Protein AF-A0A850KIS8-F1 (afdb_monomer_lite)

Sequence (103 aa):
MISSHTTQSLLSVLLHDLLTTSGEPNYARFRPVELINARYNHFLDLLIHAEDDLSIIVSLLEKDPDCRTSDPIRKLQALVDYVRIASALYNMNRGPQMVSTLH

pLDDT: mean 86.02, std 15.44, range [36.78, 96.88]

Structure (mmCIF, N/CA/C/O backbone):
data_AF-A0A850KIS8-F1
#
_entry.id   AF-A0A850KIS8-F1
#
loop_
_atom_site.group_PDB
_atom_site.id
_atom_site.type_symbol
_atom_site.label_atom_id
_atom_site.label_alt_id
_atom_site.label_comp_id
_atom_site.label_asym_id
_atom_site.label_entity_id
_atom_site.label_seq_id
_atom_site.pdbx_PDB_ins_code
_atom_site.Cartn_x
_atom_site.Cartn_y
_atom_site.Cartn_z
_atom_site.occupancy
_atom_site.B_iso_or_equiv
_atom_site.auth_seq_id
_atom_site.auth_comp_id
_atom_site.auth_asym_id
_atom_site.auth_atom_id
_atom_site.pdbx_PDB_model_num
ATOM 1 N N . MET A 1 1 ? 16.563 -8.955 -7.986 1.00 77.06 1 MET A N 1
ATOM 2 C CA . MET A 1 1 ? 15.654 -7.938 -8.545 1.00 77.06 1 MET A CA 1
ATOM 3 C C . MET A 1 1 ? 14.390 -8.631 -9.017 1.00 77.06 1 MET A C 1
ATOM 5 O O . MET A 1 1 ? 14.478 -9.754 -9.509 1.00 77.06 1 MET A O 1
ATOM 9 N N . ILE A 1 2 ? 13.238 -8.008 -8.796 1.00 78.62 2 ILE A N 1
ATOM 10 C CA . ILE A 1 2 ? 11.911 -8.493 -9.178 1.00 78.62 2 ILE A CA 1
ATOM 11 C C . ILE A 1 2 ? 11.566 -7.870 -10.528 1.00 78.62 2 ILE A C 1
ATOM 13 O O . ILE A 1 2 ? 11.631 -6.650 -10.663 1.00 78.62 2 ILE A O 1
ATOM 17 N N . SER A 1 3 ? 11.196 -8.693 -11.511 1.00 85.94 3 SER A N 1
ATOM 18 C CA . SER A 1 3 ? 10.900 -8.188 -12.854 1.00 85.94 3 SER A CA 1
ATOM 19 C C . SER A 1 3 ? 9.719 -7.224 -12.858 1.00 85.94 3 SER A C 1
ATOM 21 O O . SER A 1 3 ? 8.775 -7.405 -12.083 1.00 85.94 3 SER A O 1
ATOM 23 N N . SER A 1 4 ? 9.695 -6.268 -13.787 1.00 85.00 4 SER A N 1
ATOM 24 C CA . SER A 1 4 ? 8.638 -5.245 -13.842 1.00 85.00 4 SER A CA 1
ATOM 25 C C . SER A 1 4 ? 7.217 -5.821 -13.879 1.00 85.00 4 SER A C 1
ATOM 27 O O . SER A 1 4 ? 6.301 -5.304 -13.242 1.00 85.00 4 SER A O 1
ATOM 29 N N . HIS A 1 5 ? 7.016 -6.936 -14.596 1.00 85.19 5 HIS A N 1
ATOM 30 C CA . HIS A 1 5 ? 5.727 -7.644 -14.635 1.00 85.19 5 HIS A CA 1
ATOM 31 C C . HIS A 1 5 ? 5.326 -8.212 -13.271 1.00 85.19 5 HIS A C 1
ATOM 33 O O . HIS A 1 5 ? 4.157 -8.163 -12.877 1.00 85.19 5 HIS A O 1
ATOM 39 N N . THR A 1 6 ? 6.296 -8.774 -12.556 1.00 88.50 6 THR A N 1
ATOM 40 C CA . THR A 1 6 ? 6.074 -9.359 -11.236 1.00 88.50 6 THR A CA 1
ATOM 41 C C . THR A 1 6 ? 5.803 -8.257 -10.221 1.00 88.50 6 THR A C 1
ATOM 43 O O . THR A 1 6 ? 4.827 -8.353 -9.484 1.00 88.50 6 THR A O 1
ATOM 46 N N . THR A 1 7 ? 6.575 -7.167 -10.250 1.00 89.88 7 THR A N 1
ATOM 47 C CA . THR A 1 7 ? 6.360 -5.985 -9.405 1.00 89.88 7 THR A CA 1
ATOM 48 C C . THR A 1 7 ? 4.963 -5.406 -9.611 1.00 89.88 7 THR A C 1
ATOM 50 O O . THR A 1 7 ? 4.230 -5.224 -8.645 1.00 8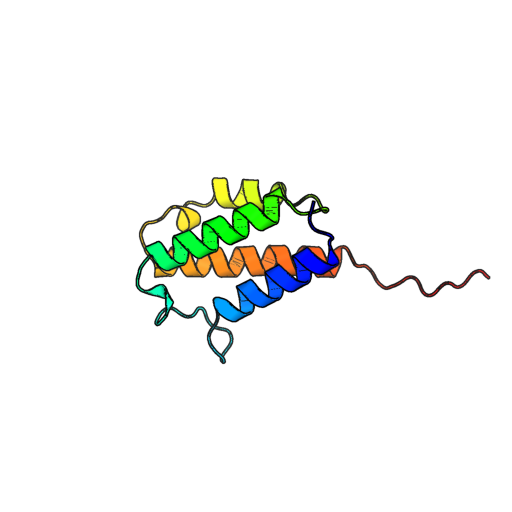9.88 7 THR A O 1
ATOM 53 N N . GLN A 1 8 ? 4.530 -5.213 -10.861 1.00 90.12 8 GLN A N 1
ATOM 54 C CA . GLN A 1 8 ? 3.179 -4.742 -11.184 1.00 90.12 8 GLN A CA 1
ATOM 55 C C . GLN A 1 8 ? 2.081 -5.673 -10.638 1.00 90.12 8 GLN A C 1
ATOM 57 O O . GLN A 1 8 ? 1.081 -5.210 -10.080 1.00 90.12 8 GLN A O 1
ATOM 62 N N . SER A 1 9 ? 2.263 -6.988 -10.783 1.00 91.50 9 SER A N 1
ATOM 63 C CA . SER A 1 9 ? 1.309 -7.981 -10.274 1.00 91.50 9 SER A CA 1
ATOM 64 C C . SER A 1 9 ? 1.214 -7.921 -8.749 1.00 91.50 9 SER A C 1
ATOM 66 O O . SER A 1 9 ? 0.117 -7.897 -8.194 1.00 91.50 9 SER A O 1
ATOM 68 N N . LEU A 1 10 ? 2.356 -7.826 -8.067 1.00 94.12 10 LEU A N 1
ATOM 69 C CA . LEU A 1 10 ? 2.427 -7.726 -6.612 1.00 94.12 10 LEU A CA 1
ATOM 70 C C . LEU A 1 10 ? 1.841 -6.403 -6.092 1.00 94.12 10 LEU A C 1
ATOM 72 O O . LEU A 1 10 ? 1.103 -6.419 -5.110 1.00 94.12 10 LEU A O 1
ATOM 76 N N . LEU A 1 11 ? 2.076 -5.280 -6.780 1.00 93.88 11 LEU A N 1
ATOM 77 C CA . LEU A 1 11 ? 1.433 -3.993 -6.484 1.00 93.88 11 LEU A CA 1
ATOM 78 C C . LEU A 1 11 ? -0.091 -4.078 -6.614 1.00 93.88 11 LEU A C 1
ATOM 80 O O . LEU A 1 11 ? -0.811 -3.581 -5.751 1.00 93.88 11 LEU A O 1
ATOM 84 N N . SER A 1 12 ? -0.585 -4.751 -7.656 1.00 93.62 12 SER A N 1
ATOM 85 C CA . SER A 1 12 ? -2.025 -4.932 -7.883 1.00 93.62 12 SER A CA 1
ATOM 86 C C . SER A 1 12 ? -2.668 -5.780 -6.787 1.00 93.62 12 SER A C 1
ATOM 88 O O . SER A 1 12 ? -3.733 -5.433 -6.277 1.00 93.62 12 SER A O 1
ATOM 90 N N . VAL A 1 13 ? -2.001 -6.868 -6.385 1.00 95.31 13 VAL A N 1
ATOM 91 C CA . VAL A 1 13 ? -2.443 -7.718 -5.272 1.00 95.31 13 VAL A CA 1
ATOM 92 C C . VAL A 1 13 ? -2.453 -6.930 -3.966 1.00 95.31 13 VAL A C 1
ATOM 94 O O . VAL A 1 13 ? -3.452 -6.963 -3.252 1.00 95.31 13 VAL A O 1
ATOM 97 N N . LEU A 1 14 ? -1.381 -6.189 -3.671 1.00 96.00 14 LEU A N 1
ATOM 98 C CA . LEU A 1 14 ? -1.294 -5.358 -2.473 1.00 96.00 14 LEU A CA 1
ATOM 99 C C . LEU A 1 14 ? -2.408 -4.308 -2.440 1.00 96.00 14 LEU A C 1
ATOM 101 O O . LEU A 1 14 ? -3.075 -4.166 -1.419 1.00 96.00 14 LEU A O 1
ATOM 105 N N . LEU A 1 15 ? -2.645 -3.607 -3.552 1.00 95.94 15 LEU A N 1
ATOM 106 C CA . LEU A 1 15 ? -3.703 -2.606 -3.646 1.00 95.94 15 LEU A CA 1
ATOM 107 C C . LEU A 1 15 ? -5.079 -3.225 -3.394 1.00 95.94 15 LEU A C 1
ATOM 109 O O . LEU A 1 15 ? -5.850 -2.696 -2.600 1.00 95.94 15 LEU A O 1
ATOM 113 N N . HIS A 1 16 ? -5.372 -4.361 -4.025 1.00 95.56 16 HIS A N 1
ATOM 114 C CA . HIS A 1 16 ? -6.626 -5.077 -3.808 1.00 95.56 16 HIS A CA 1
ATOM 115 C C . HIS A 1 16 ? -6.801 -5.485 -2.336 1.00 95.56 16 HIS A C 1
ATOM 117 O O . HIS A 1 16 ? -7.895 -5.387 -1.789 1.00 95.56 16 HIS A O 1
ATOM 123 N N . ASP A 1 17 ? -5.722 -5.899 -1.668 1.00 95.25 17 ASP A N 1
ATOM 124 C CA . ASP A 1 17 ? -5.746 -6.307 -0.261 1.00 95.25 17 ASP A CA 1
ATOM 125 C C . ASP A 1 17 ? -6.049 -5.149 0.710 1.00 95.25 17 ASP A C 1
ATOM 127 O O . ASP A 1 17 ? -6.632 -5.369 1.781 1.00 95.25 17 ASP A O 1
ATOM 131 N N . LEU A 1 18 ? -5.638 -3.929 0.348 1.00 96.19 18 LEU A N 1
ATOM 132 C CA . LEU A 1 18 ? -5.813 -2.707 1.140 1.00 96.19 18 LEU A CA 1
ATOM 133 C C . LEU A 1 18 ? -7.207 -2.080 0.990 1.00 96.19 18 LEU A C 1
ATOM 135 O O . LEU A 1 18 ? -7.616 -1.295 1.850 1.00 96.19 18 LEU A O 1
ATOM 139 N N . LEU A 1 19 ? -7.933 -2.419 -0.075 1.00 96.88 19 LEU A N 1
ATOM 140 C CA . LEU A 1 19 ? -9.230 -1.836 -0.403 1.00 96.88 19 LEU A CA 1
ATOM 141 C C . LEU A 1 19 ? -10.404 -2.737 0.017 1.00 96.88 19 LEU A C 1
ATOM 143 O O . LEU A 1 19 ? -10.277 -3.936 0.273 1.00 96.88 19 LEU A O 1
ATOM 147 N N . THR A 1 20 ? -11.582 -2.137 0.126 1.00 95.81 20 THR A N 1
ATOM 148 C CA . THR A 1 20 ? -12.867 -2.830 0.161 1.00 95.81 20 THR A CA 1
ATOM 149 C C . THR A 1 20 ? -13.291 -3.208 -1.258 1.00 95.81 20 THR A C 1
ATOM 151 O O . THR A 1 20 ? -12.733 -2.739 -2.251 1.00 95.81 20 THR A O 1
ATOM 154 N N . THR A 1 21 ? -14.361 -3.993 -1.376 1.00 91.81 21 THR A N 1
ATOM 155 C CA . THR A 1 21 ? -14.992 -4.293 -2.671 1.00 91.81 21 THR A CA 1
ATOM 156 C C . THR A 1 21 ? -15.535 -3.051 -3.388 1.00 91.81 21 THR A C 1
ATOM 158 O O . THR A 1 21 ? -15.720 -3.094 -4.600 1.00 91.81 21 THR A O 1
ATOM 161 N N . SER A 1 22 ? -15.771 -1.946 -2.670 1.00 92.31 22 SER A N 1
ATOM 162 C CA . SER A 1 22 ? -16.179 -0.660 -3.250 1.00 92.31 22 SER A CA 1
ATOM 163 C C . SER A 1 22 ? -14.999 0.209 -3.702 1.00 92.31 22 SER A C 1
ATOM 165 O O . SER A 1 22 ? -15.230 1.291 -4.227 1.00 92.31 22 SER A O 1
ATOM 167 N N . GLY A 1 23 ? -13.752 -0.237 -3.502 1.00 91.00 23 GLY A N 1
ATOM 168 C CA . GLY A 1 23 ? -12.547 0.498 -3.902 1.00 91.00 23 GLY A CA 1
ATOM 169 C C . GLY A 1 23 ? -12.056 1.550 -2.899 1.00 91.00 23 GLY A C 1
ATOM 170 O O . GLY A 1 23 ? -11.146 2.313 -3.227 1.00 91.00 23 GLY A O 1
ATOM 171 N N . GLU A 1 24 ? -12.614 1.565 -1.687 1.00 93.25 24 GLU A N 1
ATOM 172 C CA . GLU A 1 24 ? -12.227 2.465 -0.589 1.00 93.25 24 GLU A CA 1
ATOM 173 C C . GLU A 1 24 ? -11.226 1.784 0.356 1.00 93.25 24 GLU A C 1
ATOM 175 O O . GLU A 1 24 ? -11.236 0.555 0.445 1.00 93.25 24 GLU A O 1
ATOM 180 N N . PRO A 1 25 ? -10.374 2.510 1.101 1.00 95.25 25 PRO A N 1
ATOM 181 C CA . PRO A 1 25 ? -9.475 1.881 2.065 1.00 95.25 25 PRO A CA 1
ATOM 182 C C . PRO A 1 25 ? -10.232 1.064 3.122 1.00 95.25 25 PRO A C 1
ATOM 184 O O . PRO A 1 25 ? -11.231 1.501 3.697 1.00 95.25 25 PRO A O 1
ATOM 187 N N . ASN A 1 26 ? -9.754 -0.147 3.407 1.00 95.38 26 ASN A N 1
ATOM 188 C CA . ASN A 1 26 ? -10.430 -1.071 4.314 1.00 95.38 26 ASN A CA 1
ATOM 189 C C . ASN A 1 26 ? -10.108 -0.783 5.792 1.00 95.38 26 ASN A C 1
ATOM 191 O O . ASN A 1 26 ? -9.455 -1.568 6.483 1.00 95.38 26 ASN A O 1
ATOM 195 N N . TYR A 1 27 ? -10.613 0.341 6.301 1.00 91.88 27 TYR A N 1
ATOM 196 C CA . TYR A 1 27 ? -10.400 0.777 7.686 1.00 91.88 27 TYR A CA 1
ATOM 197 C C . TYR A 1 27 ? -10.865 -0.244 8.733 1.00 91.88 27 TYR A C 1
ATOM 199 O O . TYR A 1 27 ? -10.331 -0.291 9.837 1.00 91.88 27 TYR A O 1
ATOM 207 N N . ALA A 1 28 ? -11.851 -1.086 8.405 1.00 91.75 28 ALA A N 1
ATOM 208 C CA . ALA A 1 28 ? -12.331 -2.127 9.309 1.00 91.75 28 ALA A CA 1
ATOM 209 C C . ALA A 1 28 ? -11.296 -3.246 9.510 1.00 91.75 28 ALA A C 1
ATOM 211 O O . ALA A 1 28 ? -11.067 -3.660 10.646 1.00 91.75 28 ALA A O 1
ATOM 212 N N . ARG A 1 29 ? -10.655 -3.705 8.426 1.00 90.94 29 ARG A N 1
ATOM 213 C CA . ARG A 1 29 ? -9.607 -4.740 8.457 1.00 90.94 29 ARG A CA 1
ATOM 214 C C . ARG A 1 29 ? -8.313 -4.226 9.086 1.00 90.94 29 ARG A C 1
ATOM 216 O O . ARG A 1 29 ? -7.627 -4.976 9.772 1.00 90.94 29 ARG A O 1
ATOM 223 N N . PHE A 1 30 ? -8.003 -2.952 8.870 1.00 91.38 30 PHE A N 1
ATOM 224 C CA . PHE A 1 30 ? -6.739 -2.329 9.262 1.00 91.38 30 PHE A CA 1
ATOM 225 C C . PHE A 1 30 ? -6.872 -1.365 10.451 1.00 91.38 30 PHE A C 1
ATOM 227 O O . PHE A 1 30 ? -6.104 -0.416 10.561 1.00 91.38 30 PHE A O 1
ATOM 234 N N . ARG A 1 31 ? -7.821 -1.603 11.372 1.00 85.62 31 ARG A N 1
ATOM 235 C CA . ARG A 1 31 ? -7.891 -0.822 12.626 1.00 85.62 31 ARG A CA 1
ATOM 236 C C . ARG A 1 31 ? -6.588 -0.875 13.438 1.00 85.62 31 ARG A C 1
ATOM 238 O O . ARG A 1 31 ? -6.199 0.172 13.949 1.00 85.62 31 ARG A O 1
ATOM 245 N N . PRO A 1 32 ? -5.916 -2.036 13.587 1.00 91.12 32 PRO A N 1
ATOM 246 C CA . PRO A 1 32 ? -4.607 -2.092 14.230 1.00 91.12 32 PRO A CA 1
ATOM 247 C C . PRO A 1 32 ? -3.540 -1.511 13.300 1.00 91.12 32 PRO A C 1
ATOM 249 O O . PRO A 1 32 ? -3.355 -1.990 12.175 1.00 91.12 32 PRO A O 1
ATOM 252 N N . VAL A 1 33 ? -2.810 -0.502 13.777 1.00 90.19 33 VAL A N 1
ATOM 253 C CA . VAL A 1 33 ? -1.759 0.172 12.997 1.00 90.19 33 VAL A CA 1
ATOM 254 C C . VAL A 1 33 ? -0.610 -0.777 12.640 1.00 90.19 33 VAL A C 1
ATOM 256 O O . VAL A 1 33 ? 0.064 -0.598 11.631 1.00 90.19 33 VAL A O 1
ATOM 259 N N . GLU A 1 34 ? -0.416 -1.839 13.416 1.00 92.44 34 GLU A N 1
ATOM 260 C CA . GLU A 1 34 ? 0.591 -2.875 13.199 1.00 92.44 34 GLU A CA 1
ATOM 261 C C . GLU A 1 34 ? 0.350 -3.631 11.889 1.00 92.44 34 GLU A C 1
ATOM 263 O O . GLU A 1 34 ? 1.301 -3.935 11.166 1.00 92.44 34 GLU A O 1
ATOM 268 N N . LEU A 1 35 ? -0.918 -3.882 11.541 1.00 93.75 35 LEU A N 1
ATOM 269 C CA . LEU A 1 35 ? -1.271 -4.507 10.266 1.00 93.75 35 LEU A CA 1
ATOM 270 C C . LEU A 1 35 ? -0.951 -3.577 9.094 1.00 93.75 35 LEU A C 1
ATOM 272 O O . LEU A 1 35 ? -0.490 -4.047 8.054 1.00 93.75 35 LEU A O 1
ATOM 276 N N . ILE A 1 36 ? -1.143 -2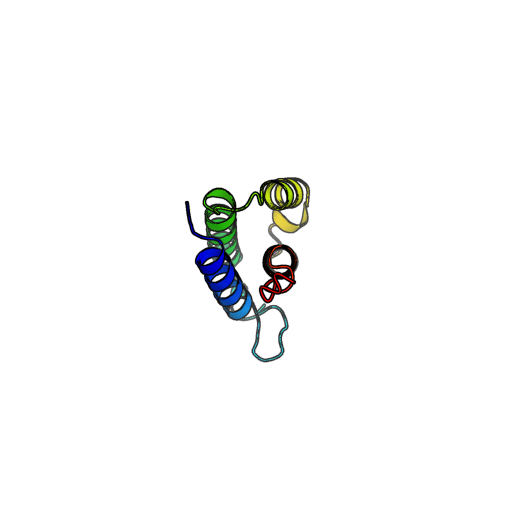.266 9.270 1.00 94.69 36 ILE A N 1
ATOM 277 C CA . ILE A 1 36 ? -0.759 -1.263 8.269 1.00 94.69 36 ILE A CA 1
ATOM 278 C C . ILE A 1 36 ? 0.763 -1.236 8.126 1.00 94.69 36 ILE A C 1
ATOM 280 O O . ILE A 1 36 ? 1.265 -1.315 7.009 1.00 94.69 36 ILE A O 1
ATOM 284 N N . ASN A 1 37 ? 1.503 -1.205 9.239 1.00 93.50 37 ASN A N 1
ATOM 285 C CA . ASN A 1 37 ? 2.969 -1.207 9.245 1.00 93.50 37 ASN A CA 1
ATOM 286 C C . ASN A 1 37 ? 3.543 -2.437 8.527 1.00 93.50 37 ASN A C 1
ATOM 288 O O . ASN A 1 37 ? 4.487 -2.307 7.752 1.00 93.50 37 ASN A O 1
ATOM 292 N N . ALA A 1 38 ? 2.952 -3.619 8.725 1.00 94.56 38 ALA A N 1
ATOM 293 C CA . ALA A 1 38 ? 3.371 -4.831 8.026 1.00 94.56 38 ALA A CA 1
ATOM 294 C C . ALA A 1 38 ? 3.216 -4.703 6.500 1.00 94.56 38 ALA A C 1
ATOM 296 O O . ALA A 1 38 ? 4.112 -5.092 5.750 1.00 94.56 38 ALA A O 1
ATOM 297 N N . ARG A 1 39 ? 2.108 -4.114 6.030 1.00 95.31 39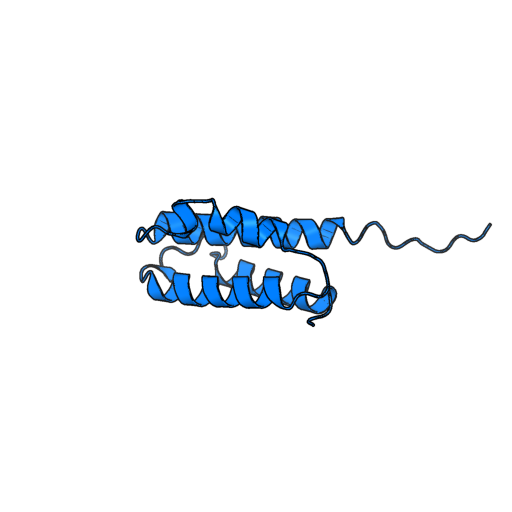 ARG A N 1
ATOM 298 C CA . ARG A 1 39 ? 1.893 -3.851 4.597 1.00 95.31 39 ARG A CA 1
ATOM 299 C C . ARG A 1 39 ? 2.792 -2.742 4.064 1.00 95.31 39 ARG A C 1
ATOM 301 O O . ARG A 1 39 ? 3.269 -2.857 2.942 1.00 95.31 39 ARG A O 1
ATOM 308 N N . TYR A 1 40 ? 3.083 -1.736 4.880 1.00 94.06 40 TYR A N 1
ATOM 309 C CA . TYR A 1 40 ? 4.048 -0.684 4.572 1.00 94.06 40 TYR A CA 1
ATOM 310 C C . TYR A 1 40 ? 5.448 -1.247 4.332 1.00 94.06 40 TYR A C 1
ATOM 312 O O . TYR A 1 40 ? 6.071 -0.953 3.318 1.00 94.06 40 TYR A O 1
ATOM 320 N N . ASN A 1 41 ? 5.920 -2.107 5.235 1.00 93.50 41 ASN A N 1
ATOM 321 C CA . ASN A 1 41 ? 7.225 -2.750 5.107 1.00 93.50 41 ASN A CA 1
ATOM 322 C C . ASN A 1 41 ? 7.281 -3.645 3.869 1.00 93.50 41 ASN A C 1
ATOM 324 O O . ASN A 1 41 ? 8.264 -3.613 3.139 1.00 93.50 41 ASN A O 1
ATOM 328 N N . HIS A 1 42 ? 6.210 -4.397 3.599 1.00 94.44 42 HIS A N 1
ATOM 329 C CA . HIS A 1 42 ? 6.116 -5.200 2.383 1.00 94.44 42 HIS A CA 1
ATOM 330 C C . HIS A 1 42 ? 6.161 -4.341 1.111 1.00 94.44 42 HIS A C 1
ATOM 332 O O . HIS A 1 42 ? 6.826 -4.703 0.145 1.00 94.44 42 HIS A O 1
ATOM 338 N N . PHE A 1 43 ? 5.485 -3.191 1.116 1.00 95.62 43 PHE A N 1
ATOM 339 C CA . PHE A 1 43 ? 5.529 -2.249 0.004 1.00 95.62 43 PHE A CA 1
ATOM 340 C C . PHE A 1 43 ? 6.937 -1.685 -0.210 1.00 95.62 43 PHE A C 1
ATOM 342 O O . PHE A 1 43 ? 7.430 -1.721 -1.331 1.00 95.62 43 PHE A O 1
ATOM 349 N N . LEU A 1 44 ? 7.610 -1.228 0.850 1.00 93.50 44 LEU A N 1
ATOM 350 C CA . LEU A 1 44 ? 8.986 -0.723 0.771 1.00 93.50 44 LEU A CA 1
ATOM 351 C C . LEU A 1 44 ? 9.958 -1.785 0.247 1.00 93.50 44 LEU A C 1
ATOM 353 O O . LEU A 1 44 ? 10.766 -1.488 -0.628 1.00 93.50 44 LEU A O 1
AT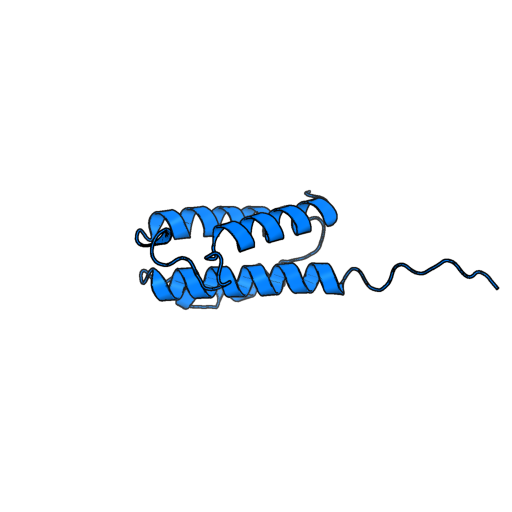OM 357 N N . ASP A 1 45 ? 9.847 -3.019 0.738 1.00 92.81 45 ASP A N 1
ATOM 358 C CA . ASP A 1 45 ? 10.659 -4.146 0.276 1.00 92.81 45 ASP A CA 1
ATOM 359 C C . ASP A 1 45 ? 10.483 -4.386 -1.229 1.00 92.81 45 ASP A C 1
ATOM 361 O O . ASP A 1 45 ? 11.460 -4.532 -1.965 1.00 92.81 45 ASP A O 1
ATOM 365 N N . LEU A 1 46 ? 9.239 -4.330 -1.707 1.00 92.56 46 LEU A N 1
ATOM 366 C CA . LEU A 1 46 ? 8.931 -4.435 -3.125 1.00 92.56 46 LEU A CA 1
ATOM 367 C C . LEU A 1 46 ? 9.522 -3.276 -3.938 1.00 92.56 46 LEU A C 1
ATOM 369 O O . LEU A 1 46 ? 10.057 -3.520 -5.017 1.00 92.56 46 LEU A O 1
ATOM 373 N N . LEU A 1 47 ? 9.457 -2.036 -3.437 1.00 91.56 47 LEU A N 1
ATOM 374 C CA . LEU A 1 47 ? 10.020 -0.876 -4.136 1.00 91.56 47 LEU A CA 1
ATOM 375 C C . LEU A 1 47 ? 11.547 -0.960 -4.259 1.00 91.56 47 LEU A C 1
ATOM 377 O O . LEU A 1 47 ? 12.093 -0.620 -5.302 1.00 91.56 47 LEU A O 1
ATOM 381 N N . ILE A 1 48 ? 12.226 -1.418 -3.205 1.00 90.62 48 ILE A N 1
ATOM 382 C CA . ILE A 1 48 ? 13.692 -1.517 -3.146 1.00 90.62 48 ILE A CA 1
ATOM 383 C C . ILE A 1 48 ? 14.217 -2.621 -4.070 1.00 90.62 48 ILE A C 1
ATOM 385 O O . ILE A 1 48 ? 15.280 -2.475 -4.671 1.00 90.62 48 ILE A O 1
ATOM 389 N N . HIS A 1 49 ? 13.489 -3.733 -4.181 1.00 89.44 49 HIS A N 1
ATOM 390 C CA . HIS A 1 49 ? 13.917 -4.887 -4.973 1.00 89.44 49 HIS A CA 1
ATOM 391 C C . HIS A 1 49 ? 13.394 -4.889 -6.410 1.00 89.44 49 HIS A C 1
ATOM 393 O O . HIS A 1 49 ? 13.725 -5.812 -7.165 1.00 89.44 49 HIS A O 1
ATOM 399 N N . ALA A 1 50 ? 12.585 -3.901 -6.786 1.00 89.00 50 ALA A N 1
ATOM 400 C CA . ALA A 1 50 ? 12.081 -3.738 -8.138 1.00 89.00 50 ALA A CA 1
ATOM 401 C C . ALA A 1 50 ? 13.216 -3.584 -9.166 1.00 89.00 50 ALA A C 1
ATOM 403 O O . ALA A 1 50 ? 14.280 -3.045 -8.872 1.00 89.00 50 ALA A O 1
ATOM 404 N N . GLU A 1 51 ? 12.990 -4.097 -10.375 1.00 85.12 51 GLU A N 1
ATOM 405 C CA . GLU A 1 51 ? 13.872 -3.887 -11.527 1.00 85.12 51 GLU A CA 1
ATOM 406 C C . GLU A 1 51 ? 13.868 -2.425 -11.998 1.00 85.12 51 GLU A C 1
ATOM 408 O O . GLU A 1 51 ? 14.935 -1.877 -12.268 1.00 85.12 51 GLU A O 1
ATOM 413 N N . ASP A 1 52 ? 12.693 -1.787 -12.054 1.00 82.06 52 ASP A N 1
ATOM 414 C CA . ASP A 1 52 ? 12.581 -0.363 -12.376 1.00 82.06 52 ASP A CA 1
ATOM 415 C C . ASP A 1 52 ? 12.911 0.521 -11.170 1.00 82.06 52 ASP A C 1
ATOM 417 O O . ASP A 1 52 ? 12.613 0.187 -10.020 1.00 82.06 52 ASP A O 1
ATOM 421 N N . ASP A 1 53 ? 13.456 1.704 -11.453 1.00 80.00 53 ASP A N 1
ATOM 422 C CA . ASP A 1 53 ? 13.773 2.689 -10.427 1.00 80.00 53 ASP A CA 1
ATOM 423 C C . ASP A 1 53 ? 12.499 3.320 -9.839 1.00 80.00 53 ASP A C 1
ATOM 425 O O . ASP A 1 53 ? 11.806 4.118 -10.475 1.00 80.00 53 ASP A O 1
ATOM 429 N N . LEU A 1 54 ? 12.206 2.966 -8.587 1.00 83.00 54 LEU A N 1
ATOM 430 C CA . LEU A 1 54 ? 11.120 3.533 -7.783 1.00 83.00 54 LEU A CA 1
ATOM 431 C C . LEU A 1 54 ? 11.636 4.340 -6.589 1.00 83.00 54 LEU A C 1
ATOM 433 O O . LEU A 1 54 ? 10.876 4.642 -5.663 1.00 83.00 54 LEU A O 1
ATOM 437 N N . SER A 1 55 ? 12.913 4.725 -6.605 1.00 84.12 55 SER A N 1
ATOM 438 C CA . SER A 1 55 ? 13.540 5.519 -5.544 1.00 84.12 55 SER A CA 1
ATOM 439 C C . SER A 1 55 ? 12.821 6.849 -5.290 1.00 84.12 55 SER A C 1
ATOM 441 O O . SER A 1 55 ? 12.787 7.331 -4.154 1.00 84.12 55 SER A O 1
ATOM 443 N N . ILE A 1 56 ? 12.166 7.413 -6.314 1.00 88.25 56 ILE A N 1
ATOM 444 C CA . ILE A 1 56 ? 11.317 8.602 -6.179 1.00 88.25 56 ILE A CA 1
ATOM 445 C C . ILE A 1 56 ? 10.159 8.366 -5.200 1.00 88.25 56 ILE A C 1
ATOM 447 O O . ILE A 1 56 ? 9.883 9.223 -4.367 1.00 88.25 56 ILE A O 1
ATOM 451 N N . ILE A 1 57 ? 9.514 7.196 -5.244 1.00 91.88 57 ILE A N 1
ATOM 452 C CA . ILE A 1 57 ? 8.393 6.865 -4.356 1.00 91.88 57 ILE A CA 1
ATOM 453 C C . ILE A 1 57 ? 8.903 6.709 -2.929 1.00 91.88 57 ILE A C 1
ATOM 455 O O . ILE A 1 57 ? 8.329 7.290 -2.012 1.00 91.88 57 ILE A O 1
ATOM 459 N N . VAL A 1 58 ? 10.020 5.999 -2.750 1.00 89.94 58 VAL A N 1
ATOM 460 C CA . VAL A 1 58 ? 10.680 5.853 -1.443 1.00 89.94 58 VAL A CA 1
ATOM 461 C C . VAL A 1 58 ? 11.002 7.229 -0.849 1.00 89.94 58 VAL A C 1
ATOM 463 O O . VAL A 1 58 ? 10.633 7.517 0.286 1.00 89.94 58 VAL A O 1
ATOM 466 N N . SER A 1 59 ? 11.573 8.128 -1.653 1.00 90.44 59 SER A N 1
ATOM 467 C CA . SER A 1 59 ? 11.905 9.495 -1.233 1.00 90.44 59 SER A CA 1
ATOM 468 C C . SER A 1 59 ? 10.679 10.332 -0.849 1.00 90.44 59 SER A C 1
ATOM 470 O O . SER A 1 59 ? 10.778 11.212 0.008 1.00 90.44 59 SER A O 1
ATOM 472 N N . LEU A 1 60 ? 9.530 10.114 -1.497 1.00 92.56 60 LEU A N 1
ATOM 473 C CA . LEU A 1 60 ? 8.280 10.800 -1.162 1.00 92.56 60 LEU A CA 1
ATOM 474 C C . LEU A 1 60 ? 7.700 10.275 0.156 1.00 92.56 60 LEU A C 1
ATOM 476 O O . LEU A 1 60 ? 7.367 11.079 1.026 1.00 92.56 60 LEU A O 1
ATOM 480 N N . LEU A 1 61 ? 7.668 8.952 0.338 1.00 92.88 61 LEU A N 1
ATOM 481 C CA . LEU A 1 61 ? 7.231 8.303 1.580 1.00 92.88 61 LEU A CA 1
ATOM 482 C C . LEU A 1 61 ? 8.039 8.792 2.791 1.00 92.88 61 LEU A C 1
ATOM 484 O O . LEU A 1 61 ? 7.486 9.080 3.851 1.00 92.88 61 LEU A O 1
ATOM 488 N N . GLU A 1 62 ? 9.355 8.937 2.630 1.00 89.31 62 GLU A N 1
ATOM 489 C CA . GLU A 1 62 ? 10.261 9.453 3.663 1.00 89.31 62 GLU A CA 1
ATOM 490 C C . GLU A 1 62 ? 10.071 10.935 3.994 1.00 89.31 62 GLU A C 1
ATOM 492 O O . GLU A 1 62 ? 10.608 11.414 4.996 1.00 89.31 62 GLU A O 1
ATOM 497 N N . LYS A 1 63 ? 9.345 11.695 3.171 1.00 92.50 63 LYS A N 1
ATOM 498 C CA . LYS A 1 63 ? 9.080 13.127 3.384 1.00 92.50 63 LYS A CA 1
ATOM 499 C C . LYS A 1 63 ? 7.651 13.390 3.831 1.00 92.50 63 LYS A C 1
ATOM 501 O O . LYS A 1 63 ? 7.413 14.388 4.502 1.00 92.50 63 LYS A O 1
ATOM 506 N N . ASP A 1 64 ? 6.740 12.473 3.544 1.00 93.06 64 ASP A N 1
ATOM 507 C CA . ASP A 1 64 ? 5.349 12.569 3.951 1.00 93.06 64 ASP A CA 1
ATOM 508 C C . ASP A 1 64 ? 5.190 12.228 5.457 1.00 93.06 64 ASP A C 1
ATOM 510 O O . ASP A 1 64 ? 5.651 11.177 5.931 1.00 93.06 64 ASP A O 1
ATOM 514 N N . PRO A 1 65 ? 4.624 13.139 6.273 1.00 92.00 65 PRO A N 1
ATOM 515 C CA . PRO A 1 65 ? 4.353 12.883 7.685 1.00 92.00 65 PRO A CA 1
ATOM 516 C C . PRO A 1 65 ? 3.198 11.894 7.918 1.00 92.00 65 PRO A C 1
ATOM 518 O O . PRO A 1 65 ? 3.226 11.169 8.916 1.00 92.00 65 PRO A O 1
ATOM 521 N N . ASP A 1 66 ? 2.220 11.799 7.013 1.00 92.31 66 ASP A N 1
ATOM 522 C CA . ASP A 1 66 ? 1.080 10.883 7.141 1.00 92.31 66 ASP A CA 1
ATOM 523 C C . ASP A 1 66 ? 1.516 9.416 6.977 1.00 92.31 66 ASP A C 1
ATOM 525 O O . ASP A 1 66 ? 0.918 8.511 7.557 1.00 92.31 66 ASP A O 1
ATOM 529 N N . CYS A 1 67 ? 2.650 9.168 6.317 1.00 90.06 67 CYS A N 1
ATOM 530 C CA . CYS A 1 67 ? 3.292 7.850 6.260 1.00 90.06 67 CYS A CA 1
ATOM 531 C C . CYS A 1 67 ? 3.881 7.402 7.616 1.00 90.06 67 CYS A C 1
ATOM 533 O O . CYS A 1 67 ? 4.091 6.211 7.860 1.00 90.06 67 CYS A O 1
ATOM 535 N N . ARG A 1 68 ? 4.178 8.350 8.516 1.00 88.00 68 ARG A N 1
ATOM 536 C CA . ARG A 1 68 ? 4.864 8.117 9.805 1.00 88.00 68 ARG A CA 1
ATOM 537 C C . ARG A 1 68 ? 3.980 8.342 11.025 1.00 88.00 68 ARG A C 1
ATOM 539 O O . ARG A 1 68 ? 4.418 8.088 12.145 1.00 88.00 68 ARG A O 1
ATOM 546 N N . THR A 1 69 ? 2.739 8.767 10.819 1.00 91.31 69 THR A N 1
ATOM 547 C CA . THR A 1 69 ? 1.761 8.939 11.893 1.00 91.31 69 THR A CA 1
ATOM 548 C C . THR A 1 69 ? 1.407 7.611 12.577 1.00 91.31 69 THR A C 1
ATOM 550 O O . THR A 1 69 ? 1.578 6.521 12.017 1.00 91.31 69 THR A O 1
ATOM 553 N N . SER A 1 70 ? 0.912 7.710 13.811 1.00 89.06 70 SER A N 1
ATOM 554 C CA . SER A 1 70 ? 0.278 6.610 14.543 1.00 89.06 70 SER A CA 1
ATOM 555 C C . SER A 1 70 ? -1.225 6.504 14.265 1.00 89.06 70 SER A C 1
ATOM 557 O O . SER A 1 70 ? -1.831 5.508 14.650 1.00 89.06 70 SER A O 1
ATOM 559 N N . ASP A 1 71 ? -1.820 7.496 13.593 1.00 93.38 71 ASP A N 1
ATOM 560 C CA . ASP A 1 71 ? -3.222 7.467 13.172 1.00 93.38 71 ASP A CA 1
ATOM 561 C C . ASP A 1 71 ? -3.425 6.415 12.059 1.00 93.38 71 ASP A C 1
ATOM 563 O O . ASP A 1 71 ? -2.945 6.605 10.935 1.00 93.38 71 ASP A O 1
ATOM 567 N N . PRO A 1 72 ? -4.142 5.308 12.331 1.00 91.62 72 PRO A N 1
ATOM 568 C CA . PRO A 1 72 ? -4.313 4.233 11.363 1.00 91.62 72 PRO A CA 1
ATOM 569 C C . PRO A 1 72 ? -5.113 4.670 10.130 1.00 91.62 72 PRO A C 1
ATOM 571 O O . PRO A 1 72 ? -4.888 4.136 9.047 1.00 91.62 72 PRO A O 1
ATOM 574 N N . ILE A 1 73 ? -6.015 5.648 10.254 1.00 93.44 73 ILE A N 1
ATOM 575 C CA . ILE A 1 73 ? -6.825 6.123 9.125 1.00 93.44 73 ILE A CA 1
ATOM 576 C C . ILE A 1 73 ? -5.918 6.833 8.125 1.00 93.44 73 ILE A C 1
ATOM 578 O O . ILE A 1 73 ? -5.842 6.438 6.961 1.00 93.44 73 ILE A O 1
ATOM 582 N N . ARG A 1 74 ? -5.176 7.840 8.596 1.00 94.69 74 ARG A N 1
ATOM 583 C CA . ARG A 1 74 ? -4.246 8.607 7.757 1.00 94.69 74 ARG A CA 1
ATOM 584 C C . ARG A 1 74 ? -3.158 7.726 7.163 1.00 94.69 74 ARG A C 1
ATOM 586 O O . ARG A 1 74 ? -2.867 7.824 5.976 1.00 94.69 74 ARG A O 1
ATOM 593 N N . LYS A 1 75 ? -2.605 6.819 7.970 1.00 94.75 75 LYS A N 1
ATOM 594 C CA . LYS A 1 75 ? -1.534 5.932 7.525 1.00 94.75 75 LYS A CA 1
ATOM 595 C C . LYS A 1 75 ? -1.991 4.946 6.451 1.00 94.75 75 LYS A C 1
ATOM 597 O O . LYS A 1 75 ? -1.254 4.698 5.498 1.00 94.75 75 LYS A O 1
ATOM 602 N N . LEU A 1 76 ? -3.195 4.382 6.590 1.00 96.06 76 LEU A N 1
ATOM 603 C CA . LEU A 1 76 ? -3.761 3.494 5.574 1.00 96.06 76 LEU A CA 1
ATOM 604 C C . LEU A 1 76 ? -4.052 4.252 4.277 1.00 96.06 76 LEU A C 1
ATOM 606 O O . LEU A 1 76 ? -3.735 3.744 3.204 1.00 96.06 76 LEU A O 1
ATOM 610 N N . GLN A 1 77 ? -4.628 5.452 4.380 1.00 95.69 77 GLN A N 1
ATOM 611 C CA . GLN A 1 77 ? -4.908 6.304 3.226 1.00 95.69 77 GLN A CA 1
ATOM 612 C C . GLN A 1 77 ? -3.619 6.607 2.450 1.00 95.69 77 GLN A C 1
ATOM 614 O O . GLN A 1 77 ? -3.544 6.307 1.260 1.00 95.69 77 GLN A O 1
ATOM 619 N N . ALA A 1 78 ? -2.575 7.072 3.143 1.00 95.75 78 ALA A N 1
ATOM 620 C CA . ALA A 1 78 ? -1.275 7.339 2.536 1.00 95.75 78 ALA A CA 1
ATOM 621 C C . ALA A 1 78 ? -0.700 6.092 1.839 1.00 95.75 78 ALA A C 1
ATOM 623 O O . ALA A 1 78 ? -0.286 6.162 0.682 1.00 95.75 78 ALA A O 1
ATOM 624 N N . LEU A 1 79 ? -0.739 4.922 2.493 1.00 96.44 79 LEU A N 1
ATOM 625 C CA . LEU A 1 79 ? -0.268 3.673 1.887 1.00 96.44 79 LEU A CA 1
ATOM 626 C C . LEU A 1 79 ? -1.006 3.351 0.580 1.00 96.44 79 LEU A C 1
ATOM 628 O O . LEU A 1 79 ? -0.370 3.028 -0.421 1.00 96.44 79 LEU A O 1
ATOM 632 N N . VAL A 1 80 ? -2.338 3.439 0.580 1.00 96.88 80 VAL A N 1
ATOM 633 C CA . VAL A 1 80 ? -3.159 3.192 -0.616 1.00 96.88 80 VAL A CA 1
ATOM 634 C C . VAL A 1 80 ? -2.776 4.146 -1.746 1.00 96.88 80 VAL A C 1
ATOM 636 O O . VAL A 1 80 ? -2.602 3.702 -2.883 1.00 96.88 80 VAL A O 1
ATOM 639 N N . ASP A 1 81 ? -2.608 5.431 -1.442 1.00 95.75 81 ASP A N 1
ATOM 640 C CA . ASP A 1 81 ? -2.288 6.453 -2.438 1.00 95.75 81 ASP A CA 1
ATOM 641 C C . ASP A 1 81 ? -0.920 6.206 -3.081 1.00 95.75 81 ASP A C 1
ATOM 643 O O . ASP A 1 81 ? -0.800 6.199 -4.310 1.00 95.75 81 ASP A O 1
ATOM 647 N N . TYR A 1 82 ? 0.101 5.883 -2.289 1.00 96.31 82 TYR A N 1
ATOM 648 C CA . TYR A 1 82 ? 1.424 5.580 -2.832 1.00 96.31 82 TYR A CA 1
ATOM 649 C C . TYR A 1 82 ? 1.484 4.262 -3.607 1.00 96.31 82 TYR A C 1
ATOM 651 O O . TYR A 1 82 ? 2.169 4.192 -4.629 1.00 96.31 82 TYR A O 1
ATOM 659 N N . VAL A 1 83 ? 0.734 3.234 -3.197 1.00 95.75 83 VAL A N 1
ATOM 660 C CA . VAL A 1 83 ? 0.615 1.991 -3.978 1.00 95.75 83 VAL A CA 1
ATOM 661 C C . VAL A 1 83 ? -0.081 2.259 -5.321 1.00 95.75 83 VAL A C 1
ATOM 663 O O . VAL A 1 83 ? 0.329 1.706 -6.348 1.00 95.75 83 VAL A O 1
ATOM 666 N N . ARG A 1 84 ? -1.093 3.141 -5.359 1.00 94.69 84 ARG A N 1
ATOM 667 C CA . ARG A 1 84 ? -1.745 3.582 -6.608 1.00 94.69 84 ARG A CA 1
ATOM 668 C C . ARG A 1 84 ? -0.779 4.339 -7.516 1.00 94.69 84 ARG A C 1
ATOM 670 O O . ARG A 1 84 ? -0.721 4.035 -8.706 1.00 94.69 84 ARG A O 1
ATOM 677 N N . ILE A 1 85 ? 0.003 5.268 -6.965 1.00 93.44 85 ILE A N 1
ATOM 678 C CA . ILE A 1 85 ? 1.029 6.014 -7.711 1.00 93.44 85 ILE A CA 1
ATOM 679 C C . ILE A 1 85 ? 2.068 5.053 -8.299 1.00 93.44 85 ILE A C 1
ATOM 681 O O . ILE A 1 85 ? 2.347 5.116 -9.496 1.00 93.44 85 ILE A O 1
ATOM 685 N N . ALA A 1 86 ? 2.588 4.120 -7.493 1.00 92.25 86 ALA A N 1
ATOM 686 C CA . ALA A 1 86 ? 3.527 3.102 -7.960 1.00 92.25 86 ALA A CA 1
ATOM 687 C C . ALA A 1 86 ? 2.937 2.287 -9.116 1.00 92.25 86 ALA A C 1
ATOM 689 O O . ALA A 1 86 ? 3.554 2.159 -10.170 1.00 92.25 86 ALA A O 1
ATOM 690 N N . SER A 1 87 ? 1.706 1.801 -8.956 1.00 90.81 87 SER A N 1
ATOM 691 C CA . SER A 1 87 ? 1.013 1.023 -9.988 1.00 90.81 87 SER A CA 1
ATOM 692 C C . SER A 1 87 ? 0.826 1.814 -11.290 1.00 90.81 87 SER A C 1
ATOM 694 O O . SER A 1 87 ? 1.002 1.269 -12.380 1.00 90.81 87 SER A O 1
ATOM 696 N N . ALA A 1 88 ? 0.499 3.106 -11.193 1.00 88.94 88 ALA A N 1
ATOM 697 C CA . ALA A 1 88 ? 0.331 3.979 -12.350 1.00 88.94 88 ALA A CA 1
ATOM 698 C C . ALA A 1 88 ? 1.645 4.185 -13.119 1.00 88.94 88 ALA A C 1
ATOM 700 O O . ALA A 1 88 ? 1.639 4.115 -14.348 1.00 88.94 88 ALA A O 1
ATOM 701 N N . LEU A 1 89 ? 2.771 4.357 -12.420 1.00 85.75 89 LEU A N 1
ATOM 702 C CA . LEU A 1 89 ? 4.091 4.491 -13.046 1.00 85.75 89 LEU A CA 1
ATOM 703 C C . LEU A 1 89 ? 4.472 3.238 -13.850 1.00 85.75 89 LEU A C 1
ATOM 705 O O . LEU A 1 89 ? 4.959 3.358 -14.972 1.00 85.75 89 LEU A O 1
ATOM 709 N N . TYR A 1 90 ? 4.154 2.043 -13.346 1.00 78.38 90 TYR A N 1
ATOM 710 C CA . TYR A 1 90 ? 4.362 0.790 -14.086 1.00 78.38 90 TYR A CA 1
ATOM 711 C C . TYR A 1 90 ? 3.464 0.642 -15.315 1.00 78.38 90 TYR A C 1
ATOM 713 O O . TYR A 1 90 ? 3.889 0.090 -16.330 1.00 78.38 90 TYR A O 1
ATOM 721 N N . ASN A 1 91 ? 2.228 1.137 -15.244 1.00 75.06 91 ASN A N 1
ATOM 722 C CA . ASN A 1 91 ? 1.338 1.160 -16.403 1.00 75.06 91 ASN A CA 1
ATOM 723 C C . ASN A 1 91 ? 1.804 2.170 -17.463 1.00 75.06 91 ASN A C 1
ATOM 725 O O . ASN A 1 91 ? 1.644 1.907 -18.650 1.00 75.06 91 ASN A O 1
ATOM 729 N N . MET A 1 92 ? 2.394 3.299 -17.056 1.00 67.50 92 MET A N 1
ATOM 730 C CA . MET A 1 92 ? 2.876 4.344 -17.969 1.00 67.50 92 MET A CA 1
ATOM 731 C C . MET A 1 92 ? 4.234 4.021 -18.606 1.00 67.50 92 MET A C 1
ATOM 733 O O . MET A 1 92 ? 4.417 4.287 -19.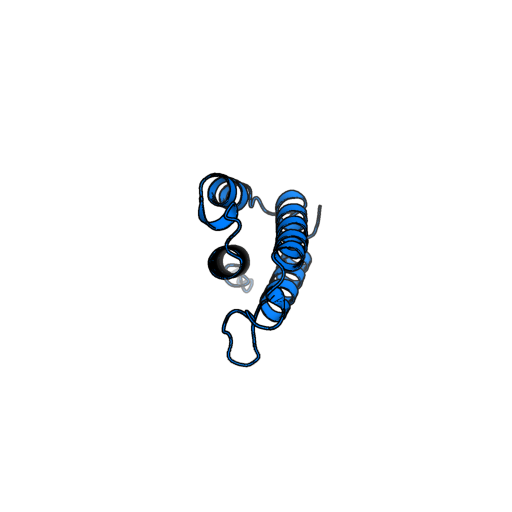792 1.00 67.50 92 MET A O 1
ATOM 737 N N . ASN A 1 93 ? 5.165 3.404 -17.869 1.00 57.62 93 ASN A N 1
ATOM 738 C CA . ASN A 1 93 ? 6.463 2.977 -18.415 1.00 57.62 93 ASN A CA 1
ATOM 739 C C . ASN A 1 93 ? 6.338 1.803 -19.400 1.0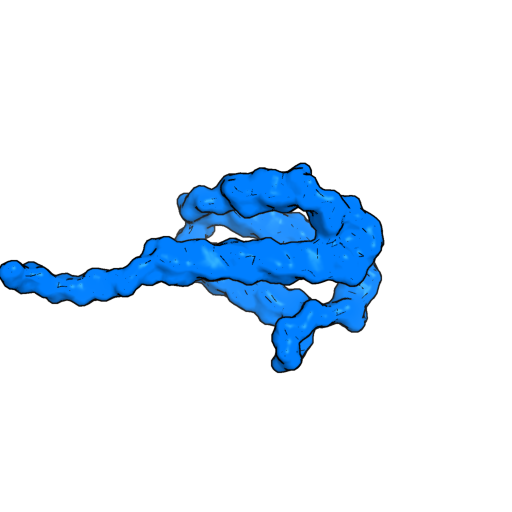0 57.62 93 ASN A C 1
ATOM 741 O O . ASN A 1 93 ? 7.237 1.565 -20.204 1.00 57.62 93 ASN A O 1
ATOM 745 N N . ARG A 1 94 ? 5.191 1.115 -19.414 1.00 53.62 94 ARG A N 1
ATOM 746 C CA . ARG A 1 94 ? 4.770 0.216 -20.495 1.00 53.62 94 ARG A CA 1
ATOM 747 C C . ARG A 1 94 ? 3.991 0.968 -21.574 1.00 53.62 94 ARG A C 1
ATOM 749 O O . ARG A 1 94 ? 2.851 0.612 -21.873 1.00 53.62 94 ARG A O 1
ATOM 756 N N . GLY A 1 95 ? 4.609 1.991 -22.167 1.00 41.91 95 GLY A N 1
ATOM 757 C CA . GLY A 1 95 ? 4.102 2.617 -23.393 1.00 41.91 95 GLY A CA 1
ATOM 758 C C . GLY A 1 95 ? 3.655 1.560 -24.421 1.00 41.91 95 GLY A C 1
ATOM 759 O O . GLY A 1 95 ? 4.113 0.414 -24.343 1.00 41.91 95 GLY A O 1
ATOM 760 N N . PRO A 1 96 ? 2.730 1.910 -25.341 1.00 42.00 96 PRO A N 1
ATOM 761 C CA . PRO A 1 96 ? 2.052 0.952 -26.213 1.00 42.00 96 PRO A CA 1
ATOM 762 C C . PRO A 1 96 ? 3.072 -0.022 -26.786 1.00 42.00 96 PRO A C 1
ATOM 764 O O . PRO A 1 96 ? 4.099 0.427 -27.296 1.00 42.00 96 PRO A O 1
ATOM 767 N N . GLN A 1 97 ? 2.811 -1.333 -26.668 1.00 43.28 97 GLN A N 1
ATOM 768 C CA . GLN A 1 97 ? 3.583 -2.343 -27.386 1.00 43.28 97 GLN A CA 1
ATOM 769 C C . GLN A 1 97 ? 3.767 -1.812 -28.803 1.00 43.28 97 GLN A C 1
ATOM 771 O O . GLN A 1 97 ? 2.779 -1.657 -29.523 1.00 43.28 97 GLN A O 1
ATOM 776 N N . MET A 1 98 ? 5.001 -1.442 -29.161 1.00 40.28 98 MET A N 1
ATOM 777 C CA . MET A 1 98 ? 5.329 -1.087 -30.527 1.00 40.28 98 MET A CA 1
ATOM 778 C C . MET A 1 98 ? 4.996 -2.326 -31.337 1.00 40.28 98 MET A C 1
ATOM 780 O O . MET A 1 98 ? 5.744 -3.304 -31.356 1.00 40.28 98 MET A O 1
ATOM 784 N N . VAL A 1 99 ? 3.820 -2.296 -31.956 1.00 42.94 99 VAL A N 1
ATOM 785 C CA . VAL A 1 99 ? 3.505 -3.143 -33.083 1.00 42.94 99 VAL A CA 1
ATOM 786 C C . VAL A 1 99 ? 4.629 -2.848 -34.052 1.00 42.94 99 VAL A C 1
ATOM 788 O O . VAL A 1 99 ? 4.815 -1.715 -34.495 1.00 42.94 99 VAL A O 1
ATOM 791 N N . SER A 1 100 ? 5.468 -3.854 -34.244 1.00 45.06 100 SER A N 1
ATOM 792 C CA . SER A 1 100 ? 6.524 -3.828 -35.226 1.00 45.06 100 SER A CA 1
ATOM 793 C C . SER A 1 100 ? 5.878 -3.500 -36.568 1.00 45.06 100 SER A C 1
ATOM 795 O O . SER A 1 100 ? 5.179 -4.326 -37.146 1.00 45.06 100 SER A O 1
ATOM 797 N N . THR A 1 101 ? 6.075 -2.284 -37.049 1.00 40.59 101 THR A N 1
ATOM 798 C CA . THR A 1 101 ? 5.994 -1.991 -38.473 1.00 40.59 101 THR A CA 1
ATOM 799 C C . THR A 1 101 ? 7.321 -1.371 -38.852 1.00 40.59 101 THR A C 1
ATOM 801 O O . THR A 1 101 ? 7.483 -0.156 -38.886 1.00 40.59 101 THR A O 1
ATOM 804 N N . LEU A 1 102 ? 8.290 -2.259 -39.087 1.00 40.75 102 LEU A N 1
ATOM 805 C CA . LEU A 1 102 ? 9.207 -2.088 -40.206 1.00 40.75 102 LEU A CA 1
ATOM 806 C C . LEU A 1 102 ? 8.352 -1.780 -41.440 1.00 40.75 102 LEU A C 1
ATOM 808 O O . LEU A 1 102 ? 7.571 -2.642 -41.840 1.00 40.75 102 LEU A O 1
ATOM 812 N N . HIS A 1 103 ? 8.477 -0.576 -41.991 1.00 36.78 103 HIS A N 1
ATOM 813 C CA . HIS A 1 103 ? 8.181 -0.249 -43.385 1.00 36.78 103 HIS A CA 1
ATOM 814 C C . HIS A 1 103 ? 8.908 1.043 -43.762 1.00 36.78 103 HIS A C 1
ATOM 816 O O . HIS A 1 103 ? 8.890 1.985 -42.938 1.00 36.78 103 HIS A O 1
#

Radius of gyration: 15.29 Å; chains: 1; bounding box: 32×22×58 Å

Foldseek 3Di:
DAELVRLLVVLVVLLVVQADPVSHGPCVVQVDVVVLVVSVVVNVVSQVPYPDNPVVLVVVCVVDVLCVDPPRVSNSVVSNVSSVVVNVVSVVVCDPPPPDDPD

Secondary structure (DSSP, 8-state):
-B-HHHHHHHHHHHHHHHB-TTSSB-TTTT-SHHHHHHHHHHHHHHHHHBSS--HHHHHHHTT-STTT-S-HHHHHHHHHHHHHHHHHHHHHHS---------